Protein AF-A0A0F7PPZ3-F1 (afdb_monomer_lite)

Foldseek 3Di:
DQDFPDWDWDDDPFKIWIWTADPVRHTPDIDIDGPCRPPVD

Sequence (41 aa):
MKEVSIVGLDLAKRVFQAHGASADGGVVFRRTLSRAQSLGI

Radius of gyration: 11.44 Å; chains: 1; bounding 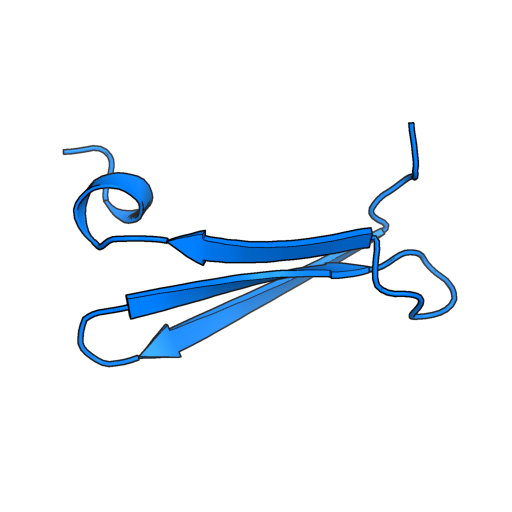box: 30×19×26 Å

pLDDT: mean 87.12, std 11.67, range [54.12, 97.62]

Secondary structure (DSSP, 8-state):
-PPP-EEEEEE-SSEEEEEEE-TTS-EEEEEEEEHHHHH--

Structure (mmCIF, N/CA/C/O backbone):
data_AF-A0A0F7PPZ3-F1
#
_entry.id   AF-A0A0F7PPZ3-F1
#
loop_
_atom_site.group_PDB
_atom_site.id
_atom_site.type_symbol
_atom_site.label_atom_id
_atom_site.label_alt_id
_atom_site.label_comp_id
_atom_site.label_asym_id
_atom_site.label_entity_id
_atom_site.label_seq_id
_atom_site.pdbx_PDB_ins_code
_atom_site.Cartn_x
_atom_site.Cartn_y
_atom_site.Cartn_z
_atom_site.occupancy
_atom_site.B_iso_or_equiv
_atom_site.auth_seq_id
_atom_site.auth_comp_id
_atom_site.auth_asym_id
_atom_site.auth_atom_id
_atom_site.pdbx_PDB_model_num
ATOM 1 N N . MET A 1 1 ? -2.956 10.947 15.198 1.00 69.31 1 MET A N 1
ATOM 2 C CA . MET A 1 1 ? -2.550 10.081 14.065 1.00 69.31 1 MET A CA 1
ATOM 3 C C . MET A 1 1 ? -3.736 9.960 13.126 1.00 69.31 1 MET A C 1
ATOM 5 O O . MET A 1 1 ? -4.844 9.848 13.630 1.00 69.31 1 MET A O 1
ATOM 9 N N . LYS A 1 2 ? -3.534 10.042 11.806 1.00 80.88 2 LYS A N 1
ATOM 10 C CA . LYS A 1 2 ? -4.613 9.801 10.837 1.00 80.88 2 LYS A CA 1
ATOM 11 C C . LYS A 1 2 ? -4.745 8.286 10.650 1.00 80.88 2 LYS A C 1
ATOM 13 O O . LYS A 1 2 ? -3.738 7.633 10.385 1.00 80.88 2 LYS A O 1
ATOM 18 N N . GLU A 1 3 ? -5.939 7.746 10.859 1.00 93.00 3 GLU A N 1
ATOM 19 C CA . GLU A 1 3 ? -6.205 6.312 10.734 1.00 93.00 3 GLU A CA 1
ATOM 20 C C . GLU A 1 3 ? -6.139 5.877 9.265 1.00 93.00 3 GLU A C 1
ATOM 22 O O . GLU A 1 3 ? -6.647 6.569 8.380 1.00 93.00 3 GLU A O 1
ATOM 27 N N . VAL A 1 4 ? -5.477 4.748 9.007 1.00 96.06 4 VAL A N 1
ATOM 28 C CA . VAL A 1 4 ? -5.396 4.132 7.679 1.00 96.06 4 VAL A CA 1
ATOM 29 C C . VAL A 1 4 ? -6.347 2.946 7.665 1.00 96.06 4 VAL A C 1
ATOM 31 O O . VAL A 1 4 ? -6.156 2.000 8.422 1.00 96.06 4 VAL A O 1
ATOM 34 N N . SER A 1 5 ? -7.349 2.996 6.795 1.00 96.75 5 SER A N 1
ATOM 35 C CA . SER A 1 5 ? -8.363 1.944 6.652 1.00 96.75 5 SER A CA 1
ATOM 36 C C . SER A 1 5 ? -8.154 1.114 5.383 1.00 96.75 5 SER A C 1
ATOM 38 O O . SER A 1 5 ? -8.616 -0.020 5.303 1.00 96.75 5 SER A O 1
ATOM 40 N N . ILE A 1 6 ? -7.448 1.666 4.392 1.00 96.62 6 ILE A N 1
ATOM 41 C CA . ILE A 1 6 ? -7.174 1.036 3.098 1.00 96.62 6 ILE A CA 1
ATOM 42 C C . ILE A 1 6 ? -5.673 1.114 2.826 1.00 96.62 6 ILE A C 1
ATOM 44 O O . ILE A 1 6 ? -5.073 2.185 2.948 1.00 96.62 6 ILE A O 1
ATOM 48 N N . VAL A 1 7 ? -5.076 -0.007 2.419 1.00 95.88 7 VAL A N 1
ATOM 49 C CA . VAL A 1 7 ? -3.681 -0.083 1.969 1.00 95.88 7 VAL A CA 1
ATOM 50 C C . VAL A 1 7 ? -3.651 -0.636 0.553 1.00 95.88 7 VAL A C 1
ATOM 52 O O . VAL A 1 7 ? -4.179 -1.717 0.301 1.00 95.88 7 VAL A O 1
ATOM 55 N N . GLY A 1 8 ? -3.003 0.090 -0.355 1.00 94.56 8 GLY A N 1
ATOM 56 C CA . GLY A 1 8 ? -2.695 -0.395 -1.694 1.00 94.56 8 GLY A CA 1
ATOM 57 C C . GLY A 1 8 ? -1.195 -0.417 -1.950 1.00 94.56 8 GLY A C 1
ATOM 58 O O . GLY A 1 8 ? -0.428 0.387 -1.407 1.00 94.56 8 GLY A O 1
ATOM 59 N N . LEU A 1 9 ? -0.783 -1.389 -2.760 1.00 93.19 9 LEU A N 1
ATOM 60 C CA . LEU A 1 9 ? 0.605 -1.638 -3.112 1.00 93.19 9 LEU A CA 1
ATOM 61 C C . LEU A 1 9 ? 0.712 -1.858 -4.621 1.00 93.19 9 LEU A C 1
ATOM 63 O O . LEU A 1 9 ? 0.344 -2.918 -5.127 1.00 93.19 9 LEU A O 1
ATOM 67 N N . ASP A 1 10 ? 1.254 -0.874 -5.331 1.00 91.75 10 ASP A N 1
ATOM 68 C CA . ASP A 1 10 ? 1.491 -0.991 -6.766 1.00 91.75 10 ASP A CA 1
ATOM 69 C C . ASP A 1 10 ? 2.849 -1.657 -7.005 1.00 91.75 10 ASP A C 1
ATOM 71 O O . ASP A 1 10 ? 3.884 -1.217 -6.486 1.00 91.75 10 ASP A O 1
ATOM 75 N N . LEU A 1 11 ? 2.852 -2.720 -7.811 1.00 88.31 11 LEU A N 1
ATOM 76 C CA . LEU A 1 11 ? 4.047 -3.498 -8.127 1.00 88.31 11 LEU A CA 1
ATOM 77 C C . LEU A 1 11 ? 4.579 -3.099 -9.509 1.00 88.31 11 LEU A C 1
ATOM 79 O O . LEU A 1 11 ? 3.958 -3.385 -10.531 1.00 88.31 11 LEU A O 1
ATOM 83 N N . ALA A 1 12 ? 5.763 -2.487 -9.560 1.00 84.06 12 ALA A N 1
ATOM 84 C CA . ALA A 1 12 ? 6.530 -2.318 -10.793 1.00 84.06 12 ALA A CA 1
ATOM 85 C C . ALA A 1 12 ? 7.797 -3.189 -10.764 1.00 84.06 12 ALA A C 1
ATOM 87 O O . ALA A 1 12 ? 8.201 -3.709 -9.726 1.00 84.06 12 ALA A O 1
ATOM 88 N N . LYS A 1 13 ? 8.482 -3.329 -11.910 1.00 82.56 13 LYS A N 1
ATOM 89 C CA . LYS A 1 13 ? 9.636 -4.245 -12.077 1.00 82.56 13 LYS A CA 1
ATOM 90 C C . LYS A 1 13 ? 10.732 -4.102 -11.005 1.00 82.56 13 LYS A C 1
ATOM 92 O O . LYS A 1 13 ? 11.425 -5.072 -10.705 1.00 82.56 13 LYS A O 1
ATOM 97 N N . ARG A 1 14 ? 10.942 -2.891 -10.475 1.00 79.25 14 ARG A N 1
ATOM 98 C CA . ARG A 1 14 ? 12.032 -2.567 -9.529 1.00 79.25 14 ARG A CA 1
ATOM 99 C C . ARG A 1 14 ? 11.629 -1.643 -8.378 1.00 79.25 14 ARG A C 1
ATOM 101 O O . ARG A 1 14 ? 12.468 -1.339 -7.536 1.00 79.25 14 ARG A O 1
ATOM 108 N N . VAL A 1 15 ? 10.386 -1.177 -8.363 1.00 84.69 15 VAL A N 1
ATOM 109 C CA . VAL A 1 15 ? 9.896 -0.162 -7.430 1.00 84.69 15 VAL A CA 1
ATOM 110 C C . VAL A 1 15 ? 8.511 -0.579 -6.973 1.00 84.69 15 VAL A C 1
ATOM 112 O O . VAL A 1 15 ? 7.715 -1.041 -7.790 1.00 84.69 15 VAL A O 1
ATOM 115 N N . PHE A 1 16 ? 8.232 -0.389 -5.690 1.00 90.62 16 PHE A N 1
ATOM 116 C CA . PHE A 1 16 ? 6.896 -0.562 -5.140 1.00 90.62 16 PHE A CA 1
ATOM 117 C C . PHE A 1 16 ? 6.360 0.796 -4.704 1.00 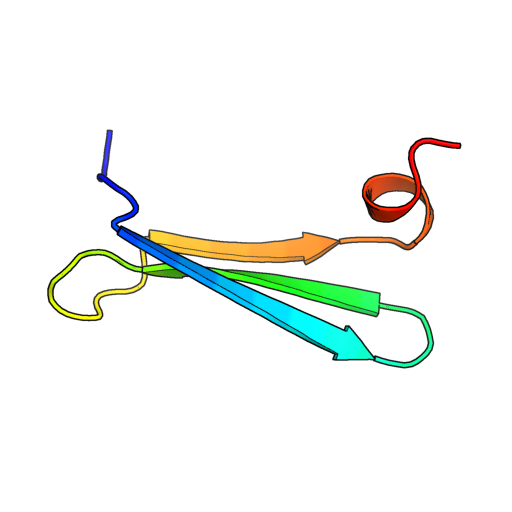90.62 16 PHE A C 1
ATOM 119 O O . PHE A 1 16 ? 7.110 1.614 -4.169 1.00 90.62 16 PHE A O 1
ATOM 126 N N . GLN A 1 17 ? 5.079 1.054 -4.936 1.00 92.94 17 GLN A N 1
ATOM 127 C CA . GLN A 1 17 ? 4.407 2.235 -4.398 1.00 92.94 17 GLN A CA 1
ATOM 128 C C . GLN A 1 17 ? 3.405 1.784 -3.353 1.00 92.94 17 GLN A C 1
ATOM 130 O O . GLN A 1 17 ? 2.456 1.084 -3.676 1.00 92.94 17 GLN A O 1
ATOM 135 N N . ALA A 1 18 ? 3.620 2.186 -2.106 1.00 94.44 18 ALA A N 1
ATOM 136 C CA . ALA A 1 18 ? 2.656 1.981 -1.040 1.00 94.44 18 ALA A CA 1
ATOM 137 C C . ALA A 1 18 ? 1.824 3.251 -0.871 1.00 94.44 18 ALA A C 1
ATOM 139 O O . ALA A 1 18 ? 2.373 4.351 -0.740 1.00 94.44 18 ALA A O 1
ATOM 140 N N . HIS A 1 19 ? 0.507 3.108 -0.837 1.00 96.25 19 HIS A N 1
ATOM 141 C CA . HIS A 1 19 ? -0.395 4.188 -0.471 1.00 96.25 19 HIS A CA 1
ATOM 142 C C . HIS A 1 19 ? -1.359 3.731 0.623 1.00 96.25 19 HIS A C 1
ATOM 144 O O . HIS A 1 19 ? -1.816 2.589 0.637 1.00 96.25 19 HIS A O 1
ATOM 150 N N . GLY A 1 20 ? -1.648 4.638 1.550 1.00 96.88 20 GLY A N 1
ATOM 151 C CA . GLY A 1 20 ? -2.647 4.452 2.592 1.00 96.88 20 GLY A CA 1
ATOM 152 C C . GLY A 1 20 ? -3.746 5.490 2.451 1.00 96.88 20 GLY A C 1
ATOM 153 O O . GLY A 1 20 ? -3.448 6.667 2.218 1.00 96.88 20 GLY A O 1
ATOM 154 N N . ALA A 1 21 ? -4.992 5.067 2.625 1.00 97.62 21 ALA A N 1
ATOM 155 C CA . ALA A 1 21 ? -6.156 5.943 2.637 1.00 97.62 21 ALA A CA 1
ATOM 156 C C . ALA A 1 21 ? -7.044 5.690 3.865 1.00 97.62 21 ALA A C 1
ATOM 158 O O . ALA A 1 21 ? -7.048 4.594 4.433 1.00 97.62 21 ALA A O 1
ATOM 159 N N . SER A 1 22 ? -7.772 6.720 4.290 1.00 96.81 22 SER A N 1
ATOM 160 C CA . SER A 1 22 ? -8.824 6.627 5.303 1.00 96.81 22 SER A CA 1
ATOM 161 C C . SER A 1 22 ? -10.091 5.996 4.718 1.00 96.81 22 SER A C 1
ATOM 163 O O . SER A 1 22 ? -10.201 5.798 3.508 1.00 96.81 22 SER A O 1
ATOM 165 N N . ALA A 1 23 ? -11.055 5.659 5.577 1.00 96.19 23 ALA A N 1
ATOM 166 C CA . ALA A 1 23 ? -12.307 5.012 5.175 1.00 96.19 23 ALA A CA 1
ATOM 167 C C . ALA A 1 23 ? -13.135 5.813 4.147 1.00 96.19 23 ALA A C 1
ATOM 169 O O . ALA A 1 23 ? -13.892 5.228 3.380 1.00 96.19 23 ALA A O 1
ATOM 170 N N . ASP A 1 24 ? -12.971 7.135 4.101 1.00 95.31 24 ASP A N 1
ATOM 171 C CA . ASP A 1 24 ? -13.597 8.045 3.131 1.00 95.31 24 ASP A CA 1
ATOM 172 C C . ASP A 1 24 ? -12.828 8.153 1.796 1.00 95.31 24 ASP A C 1
ATOM 174 O O . ASP A 1 24 ? -13.189 8.946 0.927 1.00 95.31 24 ASP A O 1
ATOM 178 N N . GLY A 1 25 ? -11.754 7.376 1.624 1.00 94.06 25 GLY A N 1
ATOM 179 C CA . GLY A 1 25 ? -10.891 7.402 0.442 1.00 94.06 25 GLY A CA 1
ATOM 180 C C . GLY A 1 25 ? -9.846 8.522 0.446 1.00 94.06 25 GLY A C 1
ATOM 181 O O . GLY A 1 25 ? -9.066 8.635 -0.502 1.00 94.06 25 GLY A O 1
ATOM 182 N N . GLY A 1 26 ? -9.780 9.340 1.500 1.00 96.31 26 GLY A N 1
ATOM 183 C CA . GLY A 1 26 ? -8.773 10.387 1.633 1.00 96.31 26 GLY A CA 1
ATOM 184 C C . GLY A 1 26 ? -7.359 9.818 1.762 1.00 96.31 26 GLY A C 1
ATOM 185 O O . GLY A 1 26 ? -7.105 8.922 2.562 1.00 96.31 26 GLY A O 1
ATOM 186 N N . VAL A 1 27 ? -6.397 10.366 1.016 1.00 95.62 27 VAL A N 1
ATOM 187 C CA . VAL A 1 27 ? -4.997 9.922 1.106 1.00 95.62 27 VAL A CA 1
ATOM 188 C C . VAL A 1 27 ? -4.417 10.282 2.478 1.00 95.62 27 VAL A C 1
ATOM 190 O O . VAL A 1 27 ? -4.471 11.432 2.926 1.00 95.62 27 VAL A O 1
ATOM 193 N N . VAL A 1 28 ? -3.842 9.283 3.143 1.00 96.62 28 VAL A N 1
ATOM 194 C CA . VAL A 1 28 ? -3.125 9.418 4.417 1.00 96.62 28 VAL A CA 1
ATOM 195 C C . VAL A 1 28 ? -1.620 9.439 4.175 1.00 96.62 28 VAL A C 1
ATOM 197 O O . VAL A 1 28 ? -0.923 10.287 4.727 1.00 96.62 28 VAL A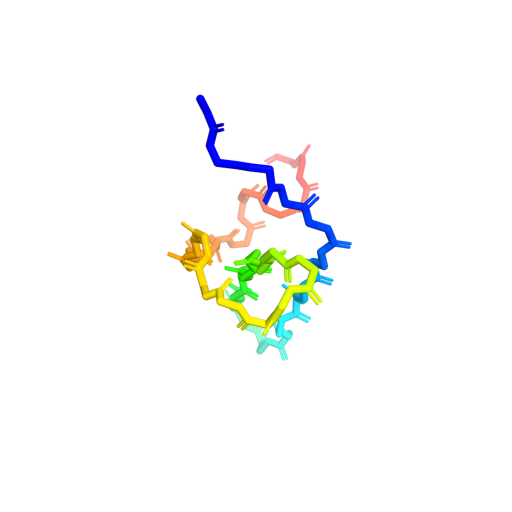 O 1
ATOM 200 N N . PHE A 1 29 ? -1.113 8.544 3.325 1.00 95.12 29 PHE A N 1
ATOM 201 C CA . PHE A 1 29 ? 0.283 8.567 2.899 1.00 95.12 29 PHE A CA 1
ATOM 202 C C . PHE A 1 29 ? 0.459 7.995 1.494 1.00 95.12 29 PHE A C 1
ATOM 204 O O . PHE A 1 29 ? -0.335 7.181 1.023 1.00 95.12 29 PHE A O 1
ATOM 211 N N . ARG A 1 30 ? 1.565 8.381 0.856 1.00 94.94 30 ARG A N 1
ATOM 212 C CA . ARG A 1 30 ? 2.082 7.763 -0.365 1.00 94.94 30 ARG A CA 1
ATOM 213 C C . ARG A 1 30 ? 3.596 7.683 -0.268 1.00 94.94 30 ARG A C 1
ATOM 215 O O . ARG A 1 30 ? 4.244 8.685 0.028 1.00 94.94 30 ARG A O 1
ATOM 222 N N . ARG A 1 31 ? 4.162 6.502 -0.502 1.00 93.06 31 ARG A N 1
ATOM 223 C CA . ARG A 1 31 ? 5.597 6.268 -0.374 1.00 93.06 31 ARG A CA 1
ATOM 224 C C . ARG A 1 31 ? 6.098 5.275 -1.413 1.00 93.06 31 ARG A C 1
ATOM 226 O O . ARG A 1 31 ? 5.622 4.148 -1.498 1.00 93.06 31 ARG A O 1
ATOM 233 N N . THR A 1 32 ? 7.153 5.681 -2.106 1.00 91.94 32 THR A N 1
ATOM 234 C CA . THR A 1 32 ? 7.971 4.784 -2.916 1.00 91.94 32 THR A CA 1
ATOM 235 C C . THR A 1 32 ? 8.836 3.920 -2.001 1.00 91.94 32 THR A C 1
ATOM 237 O O . THR A 1 32 ? 9.579 4.451 -1.173 1.00 91.94 32 THR A O 1
ATOM 240 N N . LEU A 1 33 ? 8.768 2.602 -2.157 1.00 88.88 33 LEU A N 1
ATOM 241 C CA . LEU A 1 33 ? 9.637 1.644 -1.481 1.00 88.88 33 LEU A CA 1
ATOM 242 C C . LEU A 1 33 ? 10.681 1.115 -2.466 1.00 88.88 33 LEU A C 1
ATOM 244 O O . LEU A 1 33 ? 10.368 0.746 -3.605 1.00 88.88 33 LEU A O 1
ATOM 248 N N . SER A 1 34 ? 11.935 1.073 -2.018 1.00 81.62 34 SER A N 1
ATOM 249 C CA . SER A 1 34 ? 13.002 0.398 -2.755 1.00 81.62 34 SER A CA 1
ATOM 250 C C . SER A 1 34 ? 12.897 -1.119 -2.579 1.00 81.62 34 SER A C 1
ATOM 252 O O . SER A 1 34 ? 12.331 -1.607 -1.600 1.00 81.62 34 SER A O 1
ATOM 254 N N . ARG A 1 35 ? 13.484 -1.890 -3.503 1.00 71.38 35 ARG A N 1
ATOM 255 C CA . ARG A 1 35 ? 13.463 -3.362 -3.435 1.00 71.38 35 ARG A CA 1
ATOM 256 C C . ARG A 1 35 ? 14.023 -3.923 -2.117 1.00 71.38 35 ARG A C 1
ATOM 258 O O . ARG A 1 35 ? 13.530 -4.938 -1.639 1.00 71.38 35 ARG A O 1
ATOM 265 N N . ALA A 1 36 ? 15.020 -3.254 -1.533 1.00 72.19 36 ALA A N 1
ATOM 266 C CA . ALA A 1 36 ? 15.595 -3.627 -0.240 1.00 72.19 36 ALA A CA 1
ATOM 267 C C . ALA A 1 36 ? 14.588 -3.445 0.910 1.00 72.19 36 ALA A C 1
ATOM 269 O O . ALA A 1 36 ? 14.459 -4.304 1.771 1.00 72.19 36 ALA A O 1
ATOM 270 N N . GLN A 1 37 ? 13.791 -2.372 0.879 1.00 70.56 37 GLN A N 1
ATOM 271 C CA . GLN A 1 37 ? 12.769 -2.103 1.898 1.00 70.56 37 GLN A CA 1
ATOM 272 C C . GLN A 1 37 ? 11.582 -3.073 1.828 1.00 70.56 37 GLN A C 1
ATOM 274 O O . GLN A 1 37 ? 10.897 -3.260 2.828 1.00 70.56 37 GLN A O 1
ATOM 279 N N . SER A 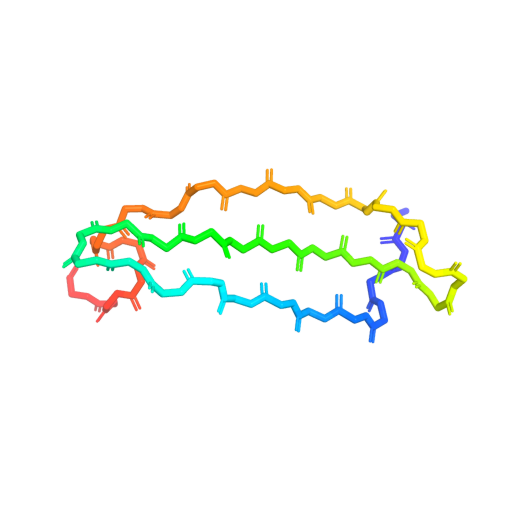1 38 ? 11.323 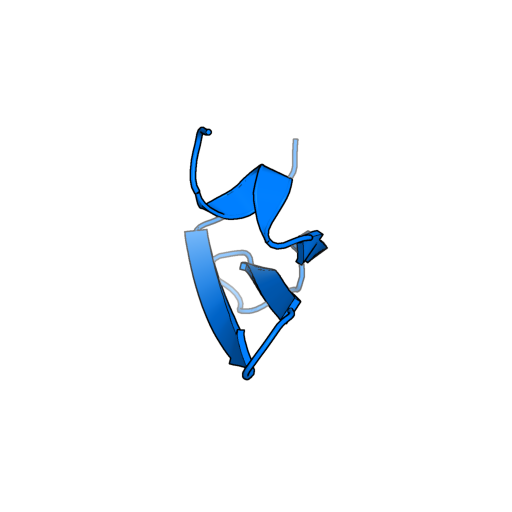-3.674 0.662 1.00 63.00 38 SER A N 1
ATOM 280 C CA . SER A 1 38 ? 10.199 -4.596 0.456 1.00 63.00 38 SER A CA 1
ATOM 281 C C . SER A 1 38 ? 10.515 -6.068 0.728 1.00 63.00 38 SER A C 1
ATOM 283 O O . SER A 1 38 ? 9.599 -6.822 1.026 1.00 63.00 38 SER A O 1
ATOM 285 N N . LEU A 1 39 ? 11.772 -6.503 0.563 1.00 68.50 39 LEU A N 1
ATOM 286 C CA . LEU A 1 39 ? 12.129 -7.931 0.581 1.00 68.50 39 LEU A CA 1
ATOM 287 C C . LEU A 1 39 ? 12.713 -8.427 1.909 1.00 68.50 39 LEU A C 1
ATOM 289 O O . LEU A 1 39 ? 12.970 -9.620 2.017 1.00 68.50 39 LEU A O 1
ATOM 293 N N . GLY A 1 40 ? 12.887 -7.560 2.912 1.00 59.97 40 GL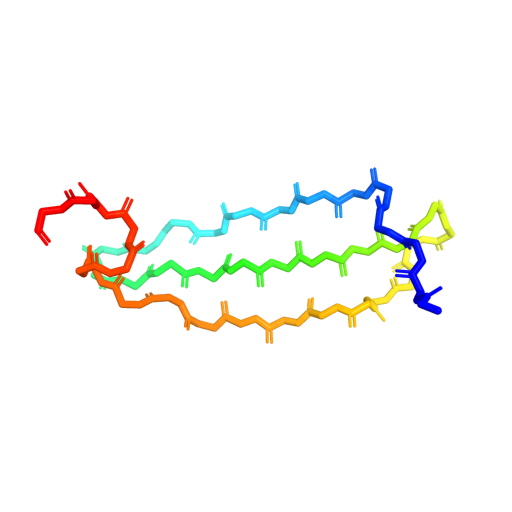Y A N 1
ATOM 294 C CA . GLY A 1 40 ? 13.366 -7.964 4.242 1.00 59.97 40 GLY A CA 1
ATOM 295 C C . GLY A 1 40 ? 14.738 -8.655 4.246 1.00 59.97 40 GLY A C 1
ATOM 296 O O . GLY A 1 40 ? 15.032 -9.384 5.189 1.00 59.97 40 GLY A O 1
ATOM 297 N N . ILE A 1 41 ? 15.534 -8.445 3.191 1.00 54.12 41 ILE A N 1
ATOM 298 C CA . ILE A 1 41 ? 16.909 -8.938 3.021 1.00 54.12 41 ILE A CA 1
ATOM 299 C C . ILE A 1 41 ? 17.919 -7.819 3.232 1.00 54.12 41 ILE A C 1
ATOM 301 O O . ILE A 1 41 ? 17.603 -6.664 2.858 1.00 54.12 41 ILE A O 1
#